Protein AF-A0ABD0R253-F1 (afdb_monomer_lite)

Secondary structure (DSSP, 8-state):
--S-B-TTTTTTSSTTB--B-TT-EEEEEE--SSSEEEEEEE-TTS-EEEEEEEES--

Radius of gyration: 10.68 Å; chains: 1; bounding box: 27×20×24 Å

Organism: Cirrhinus mrigala (NCBI:txid683832)

Sequence (58 aa):
ALFDYDKTADCGFLSQAVGFKFGDVLHVLDCGDEEWWQACRVSPQGDEEEVGFIPSKR

Structure (mmCIF, N/CA/C/O backbone):
data_AF-A0ABD0R253-F1
#
_entry.id   AF-A0ABD0R253-F1
#
loop_
_atom_site.group_PDB
_atom_site.id
_atom_site.type_symbol
_atom_site.label_atom_id
_atom_site.label_alt_id
_atom_site.label_comp_id
_atom_site.label_asym_id
_atom_site.label_entity_id
_atom_site.label_seq_id
_atom_site.pdbx_PDB_ins_code
_atom_site.Cartn_x
_atom_site.Cartn_y
_atom_site.Cartn_z
_atom_site.occupancy
_atom_site.B_iso_or_equiv
_atom_site.auth_seq_id
_atom_site.auth_comp_id
_atom_site.auth_asym_id
_atom_site.auth_atom_id
_atom_site.pdbx_PDB_model_num
ATOM 1 N N . ALA A 1 1 ? -8.524 -1.601 2.042 1.00 87.31 1 ALA A N 1
ATOM 2 C CA . ALA A 1 1 ? -7.507 -2.555 1.578 1.00 87.31 1 ALA A CA 1
ATOM 3 C C . ALA A 1 1 ? -8.020 -3.973 1.785 1.00 87.31 1 ALA A C 1
ATOM 5 O O . ALA A 1 1 ? -8.778 -4.203 2.723 1.00 87.31 1 ALA A O 1
ATOM 6 N N . LEU A 1 2 ? -7.639 -4.901 0.902 1.00 89.06 2 LEU A N 1
ATOM 7 C CA . LEU A 1 2 ? -8.070 -6.309 0.941 1.00 89.06 2 LEU A CA 1
ATOM 8 C C . LEU A 1 2 ? -6.974 -7.269 1.429 1.00 89.06 2 LEU A C 1
ATOM 10 O O . LEU A 1 2 ? -7.175 -8.480 1.431 1.00 89.06 2 LEU A O 1
ATOM 14 N N . PHE A 1 3 ? -5.828 -6.738 1.842 1.00 90.00 3 PHE A N 1
ATOM 15 C CA . PHE A 1 3 ? -4.692 -7.481 2.373 1.00 90.00 3 PHE A CA 1
ATOM 16 C C . PHE A 1 3 ? -3.882 -6.575 3.308 1.00 90.00 3 PHE A C 1
ATOM 18 O O . PHE A 1 3 ? -4.140 -5.371 3.388 1.00 90.00 3 PHE A O 1
ATOM 25 N N . ASP A 1 4 ? -2.908 -7.167 3.991 1.00 91.12 4 ASP A N 1
ATOM 26 C CA . ASP A 1 4 ? -1.958 -6.464 4.848 1.00 91.12 4 ASP A CA 1
ATOM 27 C C . ASP A 1 4 ? -0.677 -6.138 4.075 1.00 91.12 4 ASP A C 1
ATOM 29 O O . ASP A 1 4 ? -0.128 -6.995 3.380 1.00 91.12 4 ASP A O 1
ATOM 33 N N . TYR A 1 5 ? -0.150 -4.932 4.265 1.00 90.38 5 TYR A N 1
ATOM 34 C CA . TYR A 1 5 ? 1.163 -4.539 3.772 1.00 90.38 5 TYR A CA 1
ATOM 35 C C . TYR A 1 5 ? 2.023 -4.015 4.923 1.00 90.38 5 TYR A C 1
ATOM 37 O O . TYR A 1 5 ? 1.714 -2.998 5.548 1.00 90.38 5 TYR A O 1
ATOM 45 N N . ASP A 1 6 ? 3.110 -4.734 5.209 1.00 89.12 6 ASP A N 1
ATOM 46 C CA . ASP A 1 6 ? 4.101 -4.341 6.205 1.00 89.12 6 ASP A CA 1
ATOM 47 C C . ASP A 1 6 ? 5.292 -3.662 5.524 1.00 89.12 6 ASP A C 1
ATOM 49 O O . ASP A 1 6 ? 6.179 -4.321 4.983 1.00 89.12 6 ASP A O 1
ATOM 53 N N . LYS A 1 7 ? 5.336 -2.329 5.607 1.00 85.62 7 LYS A N 1
ATOM 54 C CA . LYS A 1 7 ? 6.418 -1.512 5.042 1.00 85.62 7 LYS A CA 1
ATOM 55 C C . LYS A 1 7 ? 7.809 -1.831 5.605 1.00 85.62 7 LYS A C 1
ATOM 57 O O . LYS A 1 7 ? 8.814 -1.444 5.016 1.00 85.62 7 LYS A O 1
ATOM 62 N N .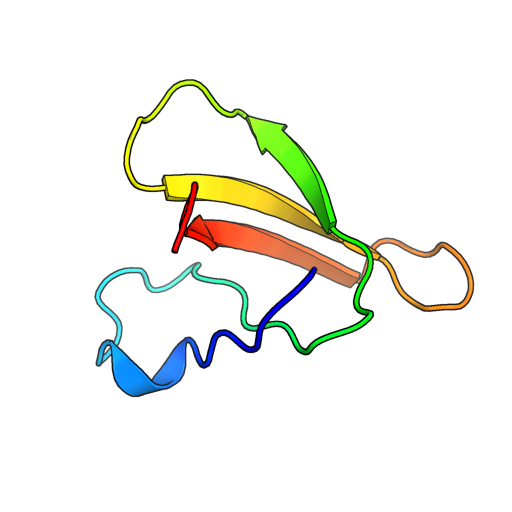 THR A 1 8 ? 7.897 -2.482 6.769 1.00 84.25 8 THR A N 1
ATOM 63 C CA . THR A 1 8 ? 9.188 -2.829 7.385 1.00 84.25 8 THR A CA 1
ATOM 64 C C . THR A 1 8 ? 9.816 -4.071 6.760 1.00 84.25 8 THR A C 1
ATOM 66 O O . THR A 1 8 ? 11.036 -4.233 6.829 1.00 84.25 8 THR A O 1
ATOM 69 N N . ALA A 1 9 ? 9.012 -4.904 6.091 1.00 80.62 9 ALA A N 1
ATOM 70 C CA . ALA A 1 9 ? 9.473 -6.117 5.426 1.00 80.62 9 ALA A CA 1
ATOM 71 C C . ALA A 1 9 ? 10.407 -5.825 4.239 1.00 80.62 9 ALA A C 1
ATOM 73 O O . ALA A 1 9 ? 11.281 -6.634 3.937 1.00 80.62 9 ALA A O 1
ATOM 74 N N . ASP A 1 10 ? 10.279 -4.649 3.619 1.00 70.75 10 ASP A N 1
ATOM 75 C CA . ASP A 1 10 ? 11.031 -4.278 2.415 1.00 70.75 10 ASP A CA 1
ATOM 76 C C . ASP A 1 10 ? 12.377 -3.582 2.720 1.00 70.75 10 ASP A C 1
ATOM 78 O O . ASP A 1 10 ? 12.969 -2.956 1.842 1.00 70.75 10 ASP A O 1
ATOM 82 N N . CYS A 1 11 ? 12.874 -3.639 3.965 1.00 68.44 11 CYS A N 1
ATOM 83 C CA . CYS A 1 11 ? 14.154 -3.043 4.400 1.00 68.44 11 CYS A CA 1
ATOM 84 C C . CYS A 1 11 ? 14.356 -1.557 4.017 1.00 68.44 11 CYS A C 1
ATOM 86 O O . CYS A 1 11 ? 15.491 -1.092 3.906 1.00 68.44 11 CYS A O 1
ATOM 88 N N . GLY A 1 12 ? 13.274 -0.796 3.834 1.00 65.69 12 GLY A N 1
ATOM 89 C CA . GLY A 1 12 ? 13.343 0.610 3.430 1.00 65.69 12 GLY A CA 1
ATOM 90 C C . GLY A 1 12 ? 13.487 0.841 1.923 1.00 65.69 12 GLY A C 1
ATOM 91 O O . GLY A 1 12 ? 13.920 1.926 1.542 1.00 65.69 12 GLY A O 1
ATOM 92 N N . PHE A 1 13 ? 13.106 -0.134 1.083 1.00 72.25 13 PHE A N 1
ATOM 93 C CA . PHE A 1 13 ? 13.012 0.009 -0.380 1.00 72.25 13 PHE A CA 1
ATOM 94 C C . PHE A 1 13 ? 12.355 1.335 -0.796 1.00 72.25 13 PHE A C 1
ATOM 96 O O . PHE A 1 13 ? 12.865 2.039 -1.663 1.00 72.25 13 PHE A O 1
ATOM 103 N N . LEU A 1 14 ? 11.289 1.725 -0.092 1.00 79.50 14 LEU A N 1
ATOM 104 C CA . LEU A 1 14 ? 10.741 3.076 -0.113 1.00 79.50 14 LEU A CA 1
ATOM 105 C C . LEU A 1 14 ? 10.646 3.602 1.320 1.00 79.50 14 LEU A C 1
ATOM 107 O O . LEU A 1 14 ? 9.844 3.128 2.124 1.00 79.50 14 LEU A O 1
ATOM 111 N N . SER A 1 15 ? 11.452 4.614 1.647 1.00 81.00 15 SER A N 1
ATOM 112 C CA . SER A 1 15 ? 11.447 5.255 2.973 1.00 81.00 15 SER A CA 1
ATOM 113 C C . SER A 1 15 ? 10.096 5.888 3.330 1.00 81.00 15 SER A C 1
ATOM 115 O O . SER A 1 15 ? 9.770 6.016 4.508 1.00 81.00 15 SER A O 1
ATOM 117 N N . GLN A 1 16 ? 9.313 6.245 2.311 1.00 88.50 16 GLN A N 1
ATOM 118 C CA . GLN A 1 16 ? 7.981 6.842 2.408 1.00 88.50 16 GLN A CA 1
ATOM 119 C C . GLN A 1 16 ? 6.849 5.832 2.161 1.00 88.50 16 GLN A C 1
ATOM 121 O O . GLN A 1 16 ? 5.715 6.235 1.913 1.00 88.50 16 GLN A O 1
ATOM 126 N N . ALA A 1 17 ? 7.126 4.525 2.178 1.00 90.75 17 ALA A N 1
ATOM 127 C CA . ALA A 1 17 ? 6.058 3.537 2.102 1.00 90.75 17 ALA A CA 1
ATOM 128 C C . ALA A 1 17 ? 5.134 3.646 3.323 1.00 90.75 17 ALA A C 1
ATOM 130 O O . ALA A 1 17 ? 5.598 3.858 4.447 1.00 90.75 17 ALA A O 1
ATOM 131 N N . VAL A 1 18 ? 3.835 3.452 3.106 1.00 90.69 18 VAL A N 1
ATOM 132 C CA . VAL A 1 18 ? 2.819 3.441 4.162 1.00 90.69 18 VAL A CA 1
ATOM 133 C C . VAL A 1 18 ? 2.320 2.019 4.341 1.00 90.69 18 VAL A C 1
ATOM 135 O O . VAL A 1 18 ? 1.852 1.381 3.403 1.00 90.69 18 VAL A O 1
ATOM 138 N N . GLY A 1 19 ? 2.434 1.520 5.570 1.00 90.19 19 GLY A N 1
ATOM 139 C CA . GLY A 1 19 ? 1.894 0.219 5.945 1.00 90.19 19 GLY A CA 1
ATOM 140 C C . GLY A 1 19 ? 0.396 0.314 6.218 1.00 90.19 19 GLY A C 1
ATOM 141 O O . GLY A 1 19 ? -0.079 1.299 6.792 1.00 90.19 19 GLY A O 1
ATOM 142 N N . PHE A 1 20 ? -0.341 -0.725 5.844 1.00 91.69 20 PHE A N 1
ATOM 143 C CA . PHE A 1 20 ? -1.783 -0.810 6.071 1.00 91.69 20 PHE A CA 1
ATOM 144 C C . PHE A 1 20 ? -2.218 -2.241 6.377 1.00 91.69 20 PHE A C 1
ATOM 146 O O . PHE A 1 20 ? -1.511 -3.214 6.101 1.00 91.69 20 PHE A O 1
ATOM 153 N N . LYS A 1 21 ? -3.405 -2.358 6.960 1.00 91.81 21 LYS A N 1
ATOM 154 C CA . LYS A 1 21 ? -4.062 -3.610 7.317 1.00 91.81 21 LYS A CA 1
ATOM 155 C C . LYS A 1 21 ? -5.321 -3.834 6.491 1.00 91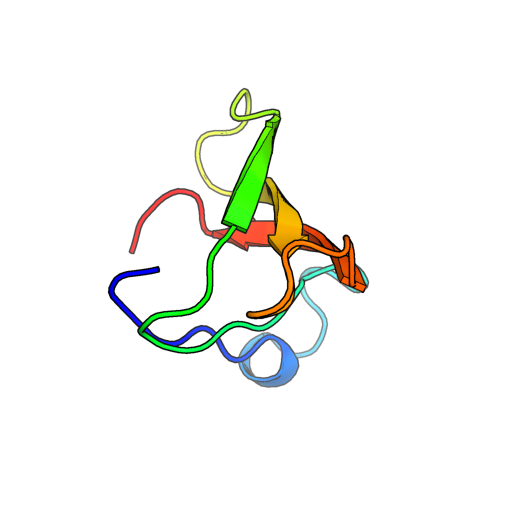.81 21 LYS A C 1
ATOM 157 O O . LYS A 1 21 ? -5.908 -2.908 5.926 1.00 91.81 21 LYS A O 1
ATOM 162 N N . PHE A 1 22 ? -5.759 -5.088 6.431 1.00 92.19 22 PHE A N 1
ATOM 163 C CA . PHE A 1 22 ? -7.065 -5.438 5.896 1.00 92.19 22 PHE A CA 1
ATOM 164 C C . PHE A 1 22 ? -8.153 -4.587 6.562 1.00 92.19 22 PHE A C 1
ATOM 166 O O . PHE A 1 22 ? -8.231 -4.505 7.786 1.00 92.19 22 PHE A O 1
ATOM 173 N N . GLY A 1 23 ? -9.021 -3.991 5.744 1.00 91.88 23 GLY A N 1
ATOM 174 C CA . GLY A 1 23 ? -10.091 -3.110 6.215 1.00 91.88 23 GLY A CA 1
ATOM 175 C C . GLY A 1 23 ? -9.720 -1.627 6.283 1.00 91.88 23 GLY A C 1
ATOM 176 O O . GLY A 1 23 ? -10.635 -0.808 6.273 1.00 91.88 23 GLY A O 1
ATOM 177 N N . ASP A 1 24 ? -8.433 -1.263 6.238 1.00 91.31 24 ASP A N 1
ATOM 178 C CA . ASP A 1 24 ? -8.025 0.147 6.202 1.00 91.31 24 ASP A CA 1
ATOM 179 C C . ASP A 1 24 ? -8.535 0.831 4.933 1.00 91.31 24 ASP A C 1
ATOM 181 O O . ASP A 1 24 ? -8.516 0.252 3.841 1.00 91.31 24 ASP A O 1
ATOM 185 N N . VAL A 1 25 ? -8.964 2.083 5.046 1.00 91.69 25 VAL A N 1
ATOM 186 C CA . VAL A 1 25 ? -9.379 2.878 3.890 1.00 91.69 25 VAL A CA 1
ATOM 187 C C . VAL A 1 25 ? -8.177 3.669 3.385 1.00 91.69 25 VAL A C 1
ATOM 189 O O . VAL A 1 25 ? -7.532 4.392 4.139 1.00 91.69 25 VAL A O 1
ATOM 192 N N . LEU A 1 26 ? -7.872 3.513 2.097 1.00 93.00 26 LEU A N 1
ATOM 193 C CA . LEU A 1 26 ? -6.774 4.202 1.424 1.00 93.00 26 LEU A CA 1
ATOM 194 C C . LEU A 1 26 ? -7.358 5.042 0.291 1.00 93.00 26 LEU A C 1
ATOM 196 O O . LEU A 1 26 ? -8.013 4.504 -0.604 1.00 93.00 26 LEU A O 1
ATOM 200 N N . HIS A 1 27 ? -7.120 6.347 0.326 1.00 93.69 27 HIS A N 1
ATOM 201 C CA . HIS A 1 27 ? -7.442 7.247 -0.769 1.00 93.69 27 HIS A CA 1
ATOM 202 C C . HIS A 1 27 ? -6.251 7.292 -1.725 1.00 93.69 27 HIS A C 1
ATOM 204 O O . HIS A 1 27 ? -5.192 7.810 -1.381 1.00 93.69 27 HIS A O 1
ATOM 210 N N . VAL A 1 28 ? -6.409 6.725 -2.919 1.00 93.56 28 VAL A N 1
ATOM 211 C CA . VAL A 1 28 ? -5.372 6.766 -3.958 1.00 93.56 28 VAL A CA 1
ATOM 212 C C . VAL A 1 28 ? -5.302 8.177 -4.545 1.00 93.56 28 VAL A C 1
ATOM 214 O O . VAL A 1 28 ? -6.304 8.686 -5.039 1.00 93.56 28 VAL A O 1
ATOM 217 N N . LEU A 1 29 ? -4.124 8.797 -4.467 1.00 93.88 29 LEU A N 1
ATOM 218 C CA . LEU A 1 29 ? -3.834 10.144 -4.967 1.00 93.88 29 LEU A CA 1
ATOM 219 C C . LEU A 1 29 ? -3.207 10.101 -6.364 1.00 93.88 29 LEU A C 1
ATOM 221 O O . LEU A 1 29 ? -3.547 10.920 -7.214 1.00 93.88 29 LEU A O 1
ATOM 225 N N . ASP A 1 30 ? -2.305 9.144 -6.593 1.00 93.62 30 ASP A N 1
ATOM 226 C CA . ASP A 1 30 ? -1.651 8.913 -7.881 1.00 93.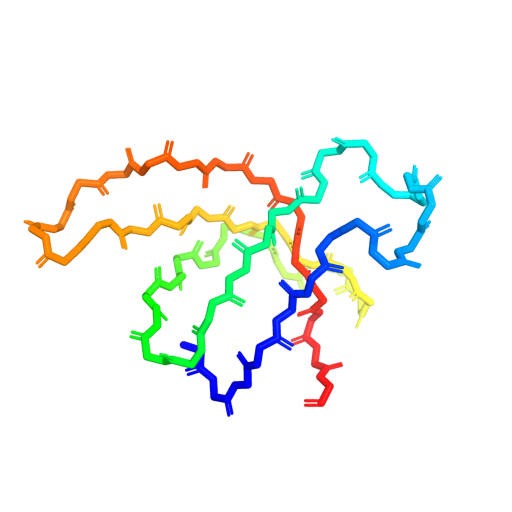62 30 ASP A CA 1
ATOM 227 C C . ASP A 1 30 ? -1.514 7.407 -8.134 1.00 93.62 30 ASP A C 1
ATOM 229 O O . ASP A 1 30 ? -1.058 6.658 -7.268 1.00 93.62 30 ASP A O 1
ATOM 233 N N . CYS A 1 31 ? -1.922 6.972 -9.324 1.00 94.06 31 CYS A N 1
ATOM 234 C CA . CYS A 1 31 ? -1.842 5.591 -9.792 1.00 94.06 31 CYS A CA 1
ATOM 235 C C . CYS A 1 31 ? -1.130 5.467 -11.150 1.00 94.06 31 CYS A C 1
ATOM 237 O O . CYS A 1 31 ? -1.410 4.539 -11.910 1.00 94.06 31 CYS A O 1
ATOM 239 N N . GLY A 1 32 ? -0.279 6.438 -11.495 1.00 91.19 32 GLY A N 1
ATOM 240 C C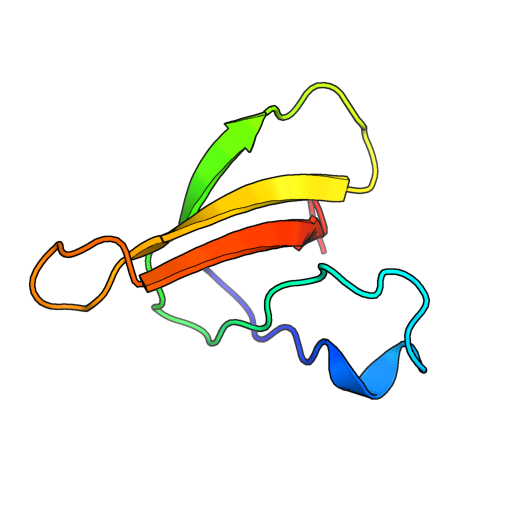A . GLY A 1 32 ? 0.435 6.488 -12.770 1.00 91.19 32 GLY A CA 1
ATOM 241 C C . GLY A 1 32 ? 1.541 5.441 -12.915 1.00 91.19 32 GLY A C 1
ATOM 242 O O . GLY A 1 32 ? 1.840 5.042 -14.038 1.00 91.19 32 GLY A O 1
ATOM 243 N N . ASP 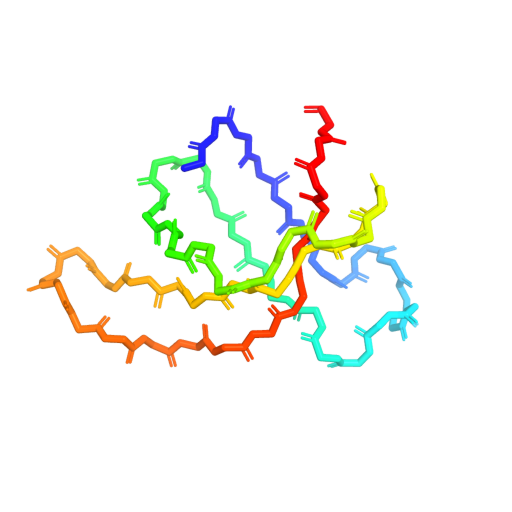A 1 33 ? 2.121 4.983 -11.804 1.00 89.75 33 ASP A N 1
ATOM 244 C CA . ASP A 1 33 ? 3.120 3.912 -11.780 1.00 89.75 33 ASP A CA 1
ATOM 245 C C . ASP A 1 33 ? 2.447 2.533 -11.620 1.00 89.75 33 ASP A C 1
ATOM 247 O O . ASP A 1 33 ? 1.429 2.381 -10.934 1.00 89.75 33 ASP A O 1
ATOM 251 N N . GLU A 1 34 ? 2.987 1.519 -12.298 1.00 88.94 34 GLU A N 1
ATOM 252 C CA . GLU A 1 34 ? 2.413 0.172 -12.314 1.00 88.94 34 GLU A CA 1
ATOM 253 C C . GLU A 1 34 ? 2.706 -0.626 -11.043 1.00 88.94 34 GLU A C 1
ATOM 255 O O . GLU A 1 34 ? 1.949 -1.546 -10.736 1.00 88.94 34 GLU A O 1
ATOM 260 N N . GLU A 1 35 ? 3.755 -0.292 -10.293 1.00 89.44 35 GLU A N 1
ATOM 261 C CA . GLU A 1 35 ? 4.191 -1.015 -9.097 1.00 89.44 35 GLU A CA 1
ATOM 262 C C . GLU A 1 35 ? 3.810 -0.277 -7.807 1.00 89.44 35 GLU A C 1
ATOM 264 O O . GLU A 1 35 ? 3.391 -0.920 -6.839 1.00 89.44 35 GLU A O 1
ATOM 269 N N . TRP A 1 36 ? 3.890 1.059 -7.792 1.00 90.81 36 TRP A N 1
ATOM 270 C CA . TRP A 1 36 ? 3.728 1.859 -6.571 1.00 90.81 36 TRP A CA 1
ATOM 271 C C . TRP A 1 36 ? 2.789 3.046 -6.743 1.00 90.81 36 TRP A C 1
ATOM 273 O O . TRP A 1 36 ? 3.060 3.989 -7.476 1.00 90.81 36 TRP A O 1
ATOM 283 N N . TRP A 1 37 ? 1.694 3.052 -5.994 1.00 94.00 37 TRP A N 1
ATOM 284 C CA . TRP A 1 37 ? 0.736 4.153 -5.989 1.00 94.00 37 TRP A CA 1
ATOM 285 C C . TRP A 1 37 ? 0.977 5.085 -4.816 1.00 94.00 37 TRP A C 1
ATOM 287 O O . TRP A 1 37 ? 1.333 4.644 -3.724 1.00 94.00 37 TRP A O 1
ATOM 297 N N . GLN A 1 38 ? 0.734 6.376 -5.018 1.00 94.12 38 GLN A N 1
ATOM 298 C CA . GLN A 1 38 ? 0.696 7.330 -3.920 1.00 94.12 38 GLN A CA 1
ATOM 299 C C . GLN A 1 38 ? -0.707 7.326 -3.317 1.00 94.12 38 GLN A C 1
ATOM 301 O O . GLN A 1 38 ? -1.697 7.501 -4.030 1.00 94.12 38 GLN A O 1
ATOM 306 N N . ALA A 1 39 ? -0.808 7.140 -2.005 1.00 94.81 39 ALA A N 1
ATOM 307 C CA . ALA A 1 39 ? -2.077 7.082 -1.299 1.00 94.81 39 ALA A CA 1
ATOM 308 C C . ALA A 1 39 ? -2.007 7.747 0.079 1.00 94.81 39 ALA A C 1
ATOM 310 O O . ALA A 1 39 ? -0.944 7.880 0.682 1.00 94.81 39 ALA A O 1
ATOM 311 N N . CYS A 1 40 ? -3.176 8.141 0.570 1.00 94.19 40 CYS A N 1
ATOM 312 C CA . CYS A 1 40 ? -3.404 8.632 1.919 1.00 94.19 40 CYS A CA 1
ATOM 313 C C . CYS A 1 40 ? -4.193 7.585 2.713 1.00 94.19 40 CYS A C 1
ATOM 315 O O . CYS A 1 40 ? -5.272 7.167 2.276 1.00 94.19 40 CYS A O 1
ATOM 317 N N . ARG A 1 41 ? -3.679 7.141 3.864 1.00 91.38 41 ARG A N 1
ATOM 318 C CA . ARG A 1 41 ? -4.449 6.314 4.798 1.00 91.38 41 ARG A CA 1
ATOM 319 C C . ARG A 1 41 ? -5.418 7.196 5.566 1.00 91.38 41 ARG A C 1
ATOM 321 O O . ARG A 1 41 ? -5.030 8.225 6.114 1.00 91.38 41 ARG A O 1
ATOM 328 N N . VAL A 1 42 ? -6.668 6.758 5.615 1.00 90.88 42 VAL A N 1
ATOM 329 C CA . VAL A 1 42 ? -7.749 7.460 6.298 1.00 90.88 42 VAL A CA 1
ATOM 330 C C . VAL A 1 42 ? -8.108 6.695 7.568 1.00 90.88 42 VAL A C 1
ATOM 332 O O . VAL A 1 42 ? -8.269 5.471 7.537 1.00 90.88 42 VAL A O 1
ATOM 335 N N . SER A 1 43 ? -8.237 7.415 8.681 1.00 85.25 43 SER A N 1
ATOM 336 C CA . SER A 1 43 ? -8.698 6.857 9.946 1.00 85.25 43 SER A CA 1
ATOM 337 C C . SER A 1 43 ? -10.147 6.367 9.822 1.00 85.25 43 SER A C 1
ATOM 339 O O . SER A 1 43 ? -10.907 6.832 8.965 1.00 85.25 43 SER A O 1
ATOM 341 N N . PRO A 1 44 ? -10.610 5.482 10.718 1.00 79.31 44 PRO A N 1
ATOM 342 C CA . PRO A 1 44 ? -12.019 5.099 10.771 1.00 79.31 44 PRO A CA 1
ATOM 343 C C . PRO A 1 44 ? -12.979 6.280 10.996 1.00 79.31 44 PRO A C 1
ATOM 345 O O . PRO A 1 44 ? -14.168 6.152 10.712 1.00 79.31 44 PRO A O 1
ATOM 348 N N . GLN A 1 45 ? -12.492 7.415 11.519 1.00 83.19 45 GLN A N 1
ATOM 349 C CA . GLN A 1 45 ? -13.282 8.640 11.677 1.00 83.19 45 GLN A CA 1
ATOM 350 C C . GLN A 1 45 ? -13.344 9.499 10.402 1.00 83.19 45 GLN A C 1
ATOM 352 O O . GLN A 1 45 ? -14.133 10.440 10.358 1.00 83.19 45 GLN A O 1
ATOM 357 N N . GLY A 1 46 ? -12.581 9.155 9.359 1.00 76.12 46 GLY A N 1
ATOM 358 C CA . GLY A 1 46 ? -12.528 9.901 8.101 1.00 76.12 46 GLY A CA 1
ATOM 359 C C . GLY A 1 46 ? -11.409 10.942 8.027 1.00 76.12 46 GLY A C 1
ATOM 360 O O . GLY A 1 46 ? -11.361 11.685 7.049 1.00 76.12 46 GLY A O 1
ATOM 361 N N . ASP A 1 47 ? -10.520 10.993 9.020 1.00 83.31 47 ASP A N 1
ATOM 362 C CA . ASP A 1 47 ? -9.393 11.927 9.041 1.00 83.31 47 ASP A CA 1
ATOM 363 C C . ASP A 1 47 ? -8.194 11.353 8.271 1.00 83.31 47 ASP A C 1
ATOM 365 O O . ASP A 1 47 ? -7.891 10.164 8.367 1.00 83.31 47 ASP A O 1
ATOM 369 N N . GLU A 1 48 ? -7.494 12.189 7.506 1.00 82.69 48 GLU A N 1
ATOM 370 C CA . GLU A 1 48 ? -6.258 11.802 6.816 1.00 82.69 48 GLU A CA 1
ATOM 371 C C . GLU A 1 48 ? -5.123 11.604 7.834 1.00 82.69 48 GLU A C 1
ATOM 373 O O . GLU A 1 48 ? -4.755 12.536 8.549 1.00 82.69 48 GLU A O 1
ATOM 378 N N . GLU A 1 49 ? -4.566 10.393 7.916 1.00 84.56 49 GLU A N 1
ATOM 379 C CA . GLU A 1 49 ? -3.507 10.061 8.878 1.00 84.56 49 GLU A CA 1
ATOM 380 C C . GLU A 1 49 ? -2.105 10.168 8.282 1.00 84.56 49 GLU A C 1
ATOM 382 O O . GLU A 1 49 ? -1.215 10.767 8.885 1.00 84.56 49 GLU A O 1
ATOM 387 N N . GLU A 1 50 ? -1.875 9.532 7.132 1.00 88.38 50 GLU A N 1
ATOM 388 C CA . GLU A 1 50 ? -0.522 9.337 6.609 1.00 88.38 50 GLU A CA 1
ATOM 389 C C . GLU A 1 50 ? -0.533 9.216 5.083 1.00 88.38 50 GLU A C 1
ATOM 391 O O . GLU A 1 50 ? -1.261 8.395 4.523 1.00 88.38 50 GLU A O 1
ATOM 396 N N . VAL A 1 51 ? 0.296 10.019 4.409 1.00 92.62 51 VAL A N 1
ATOM 397 C CA . VAL A 1 51 ? 0.475 9.987 2.950 1.00 92.62 51 VAL A CA 1
ATOM 398 C C . VAL A 1 51 ? 1.803 9.328 2.604 1.00 92.62 51 VAL A C 1
ATOM 400 O O . VAL A 1 51 ? 2.839 9.674 3.173 1.00 92.62 51 VAL A O 1
ATOM 403 N N . GLY A 1 52 ? 1.788 8.442 1.614 1.00 93.25 52 GLY A N 1
ATOM 404 C CA . GLY A 1 52 ? 3.000 7.883 1.032 1.00 93.25 52 GLY A CA 1
ATOM 405 C C . GLY A 1 52 ? 2.706 6.801 0.003 1.00 93.25 52 GLY A C 1
ATOM 406 O O . GLY A 1 52 ? 1.650 6.812 -0.628 1.00 93.25 52 GLY A O 1
ATOM 407 N N . PHE A 1 53 ? 3.655 5.891 -0.201 1.00 93.38 53 PHE A N 1
ATOM 408 C CA . PHE A 1 53 ? 3.562 4.889 -1.263 1.00 93.38 53 PHE A CA 1
ATOM 409 C C . PHE A 1 53 ? 2.971 3.571 -0.772 1.00 93.38 53 PHE A C 1
ATOM 411 O O . PHE A 1 53 ? 3.317 3.076 0.302 1.00 93.38 53 PHE A O 1
ATOM 418 N N . ILE A 1 54 ? 2.107 2.985 -1.592 1.00 92.88 54 ILE A N 1
ATOM 419 C CA . ILE A 1 54 ? 1.518 1.663 -1.400 1.00 92.88 54 ILE A CA 1
ATOM 420 C C . ILE A 1 54 ? 1.747 0.812 -2.653 1.00 92.88 54 ILE A C 1
ATOM 422 O O . ILE A 1 54 ? 1.799 1.359 -3.755 1.00 92.88 54 ILE A O 1
ATOM 426 N N . PRO A 1 55 ? 1.855 -0.518 -2.530 1.00 91.88 55 PRO A N 1
ATOM 427 C CA . PRO A 1 55 ? 1.871 -1.388 -3.697 1.00 91.88 55 PRO A CA 1
ATOM 428 C C . PRO A 1 55 ? 0.562 -1.245 -4.486 1.00 91.88 55 PRO A C 1
ATOM 430 O O . PRO A 1 55 ? -0.527 -1.284 -3.906 1.00 91.88 55 PRO A O 1
ATOM 4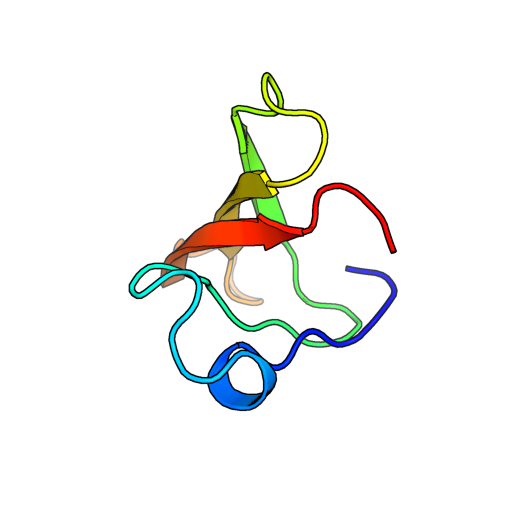33 N N . SER A 1 56 ? 0.669 -1.096 -5.807 1.00 87.06 56 SER A N 1
ATOM 434 C CA . SER A 1 56 ? -0.467 -0.891 -6.714 1.00 87.06 56 SER A CA 1
ATOM 435 C C . SER A 1 56 ? -1.459 -2.056 -6.677 1.00 87.06 56 SER A C 1
ATOM 437 O O . SER A 1 56 ? -2.676 -1.864 -6.644 1.00 87.06 56 SER A O 1
ATOM 439 N N . LYS A 1 57 ? -0.934 -3.286 -6.689 1.00 74.44 57 LYS A N 1
ATOM 440 C CA . LYS A 1 57 ? -1.664 -4.554 -6.660 1.00 74.44 57 LYS A CA 1
ATOM 441 C C . LYS A 1 57 ? -0.752 -5.637 -6.091 1.00 74.44 57 LYS A C 1
ATOM 443 O O . LYS A 1 57 ? 0.393 -5.775 -6.517 1.00 74.44 57 LYS A O 1
ATOM 448 N N . ARG A 1 58 ? -1.287 -6.438 -5.174 1.00 62.91 58 ARG A N 1
ATOM 449 C CA . ARG A 1 58 ? -0.722 -7.731 -4.795 1.00 62.91 58 ARG A CA 1
ATOM 450 C C . ARG A 1 58 ? -1.842 -8.730 -4.564 1.00 62.91 58 ARG A C 1
ATOM 452 O O . ARG A 1 58 ? -2.880 -8.310 -4.005 1.00 62.91 58 ARG A O 1
#

Foldseek 3Di:
DQAWDDPVVVVPPPVQDDTDGHPWDWAFPADPDQFKTWIFTADPVRHTDGTGIDGNDD

pLDDT: mean 87.21, std 7.6, range [62.91, 94.81]

InterPro domains:
  IPR001452 SH3 domain [PF00018] (1-56)
  IPR001452 SH3 domain [PS50002] (1-58)
  IPR036028 SH3-like domain superfamily [SSF50044] (1-57)
  IPR050614 Synaptic Scaffolding LAP/MAGUK Families [PTHR23119] (1-58)